Protein AF-L8FUQ2-F1 (afdb_monomer)

Solvent-accessible surface area (backbone atoms only — not comparable to full-atom values): 5896 Å² total; per-residue (Å²): 133,84,79,57,63,83,83,75,46,56,63,82,71,46,51,73,67,59,53,62,66,70,62,84,48,81,50,69,82,43,35,45,67,48,66,40,89,89,78,64,50,59,45,78,51,98,47,65,44,97,49,54,38,82,91,76,31,40,58,80,46,70,90,55,36,49,82,82,37,73,85,55,71,82,85,44,69,87,48,49,87,76,40,89,71,50,80,94,119

Foldseek 3Di:
DDDDPVVVDQQVRDDPVRNVVPDPLQQQLQFDWDQDPPPRDIDGDPDGDPQADPVSSDGVCPPCCCVVPVPRDDDGSPCLVVDPPRDPD

Structure (mmCIF, N/CA/C/O backbone):
data_AF-L8FUQ2-F1
#
_entry.id   AF-L8FUQ2-F1
#
loop_
_atom_site.group_PDB
_atom_site.id
_atom_site.type_symbol
_atom_site.label_atom_id
_atom_site.label_alt_id
_atom_site.label_comp_id
_atom_site.label_asym_id
_atom_site.label_entity_id
_atom_site.label_seq_id
_atom_site.pdbx_PDB_ins_code
_atom_site.Cartn_x
_atom_site.Cartn_y
_atom_site.Cartn_z
_atom_site.occupancy
_atom_site.B_iso_or_equiv
_atom_site.auth_seq_id
_atom_site.auth_comp_id
_atom_site.auth_asym_id
_atom_site.auth_atom_id
_atom_site.pdbx_PDB_model_num
ATOM 1 N N . MET A 1 1 ? -25.351 6.225 20.609 1.00 64.00 1 MET A N 1
ATOM 2 C CA . MET A 1 1 ? -24.417 5.470 19.749 1.00 64.00 1 MET A CA 1
ATOM 3 C C . MET A 1 1 ? -23.033 6.030 19.970 1.00 64.00 1 MET A C 1
ATOM 5 O O . MET A 1 1 ? -22.867 7.242 19.893 1.00 64.00 1 MET A O 1
ATOM 9 N N . GLU A 1 2 ? -22.082 5.173 20.310 1.00 83.00 2 GLU A N 1
ATOM 10 C CA . GLU A 1 2 ? -20.674 5.554 20.402 1.00 83.00 2 GLU A CA 1
ATOM 11 C C . GLU A 1 2 ? -20.127 5.762 18.984 1.00 83.00 2 GLU A C 1
ATOM 13 O O . GLU A 1 2 ? -20.503 5.034 18.062 1.00 83.00 2 GLU A O 1
ATOM 18 N N . ARG A 1 3 ? -19.308 6.798 18.777 1.00 90.50 3 ARG A N 1
ATOM 19 C CA . ARG A 1 3 ? -18.698 7.048 17.464 1.00 90.50 3 ARG A CA 1
ATOM 20 C C . ARG A 1 3 ? -17.642 5.974 17.191 1.00 90.50 3 ARG A C 1
ATOM 22 O O . ARG A 1 3 ? -16.916 5.616 18.119 1.00 90.50 3 ARG A O 1
ATOM 29 N N . PRO A 1 4 ? -17.520 5.483 15.949 1.00 92.31 4 PRO A N 1
ATOM 30 C CA . PRO A 1 4 ? -16.505 4.493 15.627 1.00 92.31 4 PRO A CA 1
ATOM 31 C C . PRO A 1 4 ? -15.092 5.055 15.836 1.00 92.31 4 PRO A C 1
ATOM 33 O O . PRO A 1 4 ? -14.868 6.261 15.701 1.00 92.31 4 PRO A O 1
ATOM 36 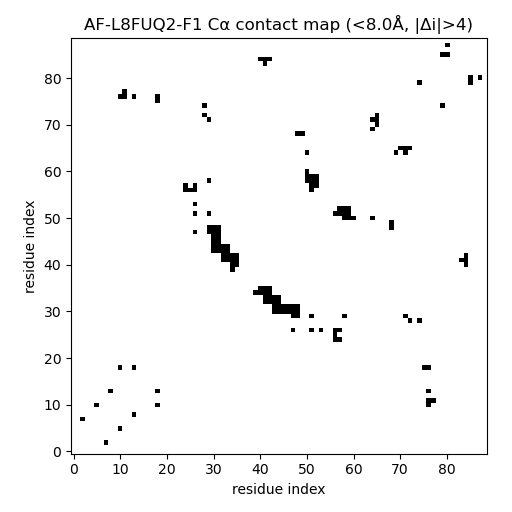N N . PHE A 1 5 ? -14.129 4.180 16.144 1.00 93.44 5 PHE A N 1
ATOM 37 C CA . PHE A 1 5 ? -12.775 4.593 16.536 1.00 93.44 5 PHE A CA 1
ATOM 38 C C . PHE A 1 5 ? -12.072 5.440 15.464 1.00 93.44 5 PHE A C 1
ATOM 40 O O . PHE A 1 5 ? -11.345 6.367 15.803 1.00 93.44 5 PHE A O 1
ATOM 47 N N . TRP A 1 6 ? -12.325 5.185 14.177 1.00 90.88 6 TRP A N 1
ATOM 48 C CA . TRP A 1 6 ? -11.721 5.937 13.071 1.00 90.88 6 TRP A CA 1
ATOM 49 C C . TRP A 1 6 ? -12.237 7.375 12.943 1.00 90.88 6 TRP A C 1
ATOM 51 O O . TRP A 1 6 ? -11.632 8.180 12.247 1.00 90.88 6 TRP A O 1
ATOM 61 N N . GLN A 1 7 ? -13.337 7.718 13.622 1.00 92.50 7 GLN A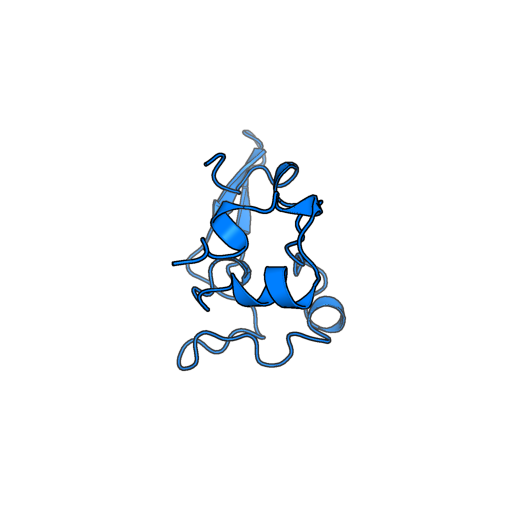 N 1
ATOM 62 C CA . GLN A 1 7 ? -13.845 9.092 13.714 1.00 92.50 7 GLN A CA 1
ATOM 63 C C . GLN A 1 7 ? -13.400 9.808 14.997 1.00 92.50 7 GLN A C 1
ATOM 65 O O . GLN A 1 7 ? -13.659 11.001 15.155 1.00 92.50 7 GLN A O 1
ATOM 70 N N . THR A 1 8 ? -12.794 9.094 15.949 1.00 93.50 8 THR A N 1
ATOM 71 C CA . THR A 1 8 ? -12.443 9.633 17.274 1.00 93.50 8 THR A CA 1
ATOM 72 C C . THR A 1 8 ? -10.948 9.603 17.567 1.00 93.50 8 THR A C 1
ATOM 74 O O . THR A 1 8 ? -10.478 10.426 18.351 1.00 93.50 8 THR A O 1
ATOM 77 N N . LYS A 1 9 ? -10.200 8.698 16.931 1.00 93.62 9 LYS A N 1
ATOM 78 C CA . LYS A 1 9 ? -8.746 8.576 17.028 1.00 93.62 9 LYS A CA 1
ATOM 79 C C . LYS A 1 9 ? -8.075 9.182 15.801 1.00 93.62 9 LYS A C 1
ATOM 81 O O . LYS A 1 9 ? -8.520 8.974 14.676 1.00 93.62 9 LYS A O 1
ATOM 86 N N . ARG A 1 10 ? -6.958 9.873 16.022 1.00 91.94 10 AR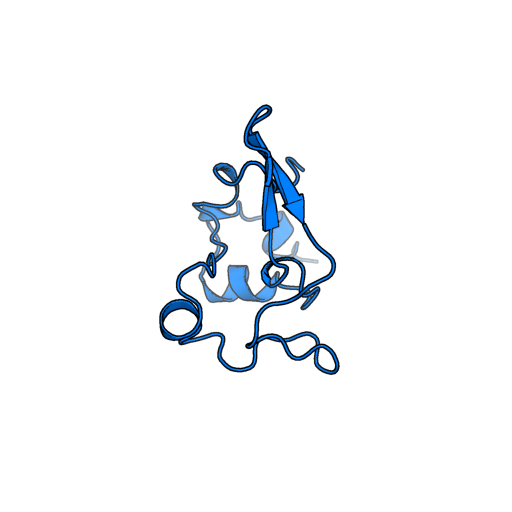G A N 1
ATOM 87 C CA . ARG A 1 10 ? -5.990 10.181 14.962 1.00 91.94 10 ARG A CA 1
ATOM 88 C C . ARG A 1 10 ? -5.282 8.900 14.521 1.00 91.94 10 ARG A C 1
ATOM 90 O O . ARG A 1 10 ? -5.250 7.928 15.279 1.00 91.94 10 ARG A O 1
ATOM 97 N N . LEU A 1 11 ? -4.697 8.899 13.326 1.00 91.06 11 LEU A N 1
ATOM 98 C CA . LEU A 1 11 ? -4.058 7.707 12.759 1.00 91.06 11 LEU A CA 1
ATOM 99 C C . LEU A 1 11 ? -2.932 7.184 13.665 1.00 91.06 11 LEU A C 1
ATOM 101 O O . LEU A 1 11 ? -2.814 5.980 13.877 1.00 91.06 11 LEU A O 1
ATOM 105 N N . GLU A 1 12 ? -2.165 8.081 14.286 1.00 91.06 12 GLU A N 1
ATOM 106 C CA . GLU A 1 12 ? -1.052 7.764 15.194 1.00 91.06 12 GLU A CA 1
ATOM 107 C C . GLU A 1 12 ? -1.518 7.139 16.516 1.00 91.06 12 GLU A C 1
ATOM 109 O O . GLU A 1 12 ? -0.738 6.510 17.231 1.00 91.06 12 GLU A O 1
ATOM 114 N N . GLN A 1 13 ? -2.795 7.323 16.861 1.00 94.06 13 GLN A N 1
ATOM 115 C CA . GLN A 1 13 ? -3.412 6.783 18.073 1.00 94.06 13 GLN A CA 1
ATOM 116 C C . GLN A 1 13 ? -4.008 5.386 17.850 1.00 94.06 13 GLN A C 1
ATOM 118 O O . GLN A 1 13 ? -4.488 4.764 18.801 1.00 94.06 13 GLN A O 1
ATOM 123 N N . MET A 1 14 ? -4.022 4.899 16.606 1.00 94.69 14 MET A N 1
ATOM 124 C CA . MET A 1 14 ? -4.564 3.589 16.268 1.00 94.69 14 MET A CA 1
ATOM 125 C C . MET A 1 14 ? -3.567 2.488 16.610 1.00 94.69 14 MET A C 1
ATOM 127 O O . MET A 1 14 ? -2.377 2.554 16.295 1.00 94.69 14 MET A O 1
ATOM 131 N N . THR A 1 15 ? -4.068 1.420 17.222 1.00 95.25 15 THR A N 1
ATOM 132 C CA . THR A 1 15 ? -3.300 0.180 17.336 1.00 95.25 15 THR A CA 1
ATOM 133 C C . THR A 1 15 ? -3.065 -0.423 15.952 1.00 95.25 15 THR A C 1
ATOM 135 O O . THR A 1 15 ? -3.778 -0.133 14.991 1.00 95.25 15 THR A O 1
ATOM 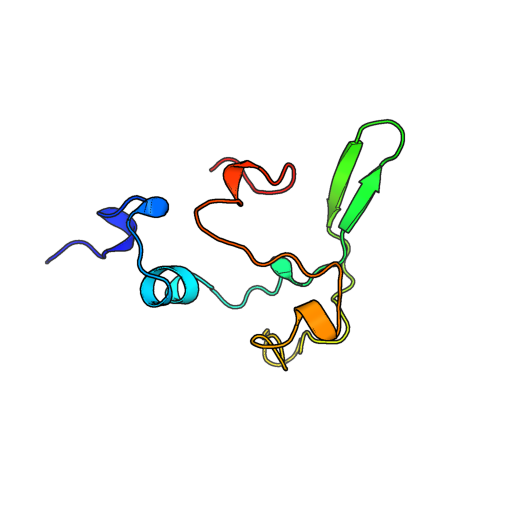138 N N . ARG A 1 16 ? -2.101 -1.345 15.839 1.00 91.94 16 ARG A N 1
ATOM 139 C CA . ARG A 1 16 ? -1.881 -2.083 14.586 1.00 91.94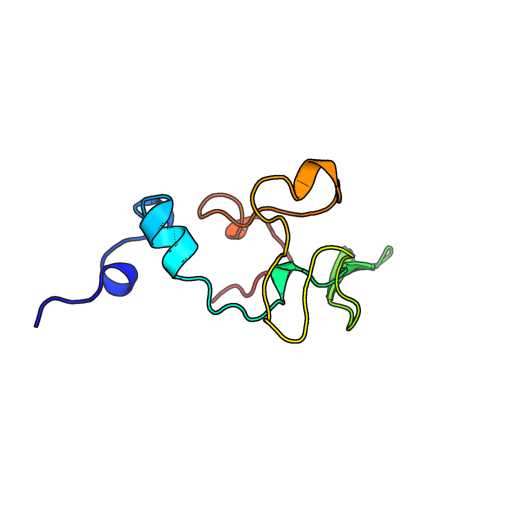 16 ARG A CA 1
ATOM 140 C C . ARG A 1 16 ? -3.155 -2.778 14.096 1.00 91.94 16 ARG A C 1
ATOM 142 O O . ARG A 1 16 ? -3.396 -2.802 12.900 1.00 91.94 16 ARG A O 1
ATOM 149 N N . GLN A 1 17 ? -3.943 -3.354 15.000 1.00 93.81 17 GLN A N 1
ATOM 150 C CA . GLN A 1 17 ? -5.168 -4.057 14.625 1.00 93.81 17 GLN A CA 1
ATOM 151 C C . GLN A 1 17 ? -6.226 -3.092 14.081 1.00 93.81 17 GLN A C 1
ATOM 153 O O . GLN A 1 17 ? -6.826 -3.375 13.051 1.00 93.81 17 GLN A O 1
ATOM 158 N N . GLU A 1 18 ? -6.404 -1.942 14.732 1.00 95.25 18 GLU A N 1
ATOM 159 C CA . GLU A 1 18 ? -7.310 -0.887 14.266 1.00 95.25 18 GLU A CA 1
ATOM 160 C C . GLU A 1 18 ? -6.877 -0.341 12.902 1.00 95.25 18 GLU A C 1
ATOM 162 O O . GLU A 1 18 ? -7.696 -0.268 11.993 1.00 95.25 18 GLU A O 1
ATOM 167 N N . TRP A 1 19 ? -5.587 -0.045 12.723 1.00 93.75 19 TRP A N 1
ATOM 168 C CA . TRP A 1 19 ? -5.040 0.426 11.449 1.00 93.75 19 TRP A CA 1
ATOM 169 C C . TRP A 1 19 ? -5.268 -0.568 10.307 1.00 93.75 19 TRP A C 1
ATOM 171 O O . TRP A 1 19 ? -5.795 -0.205 9.261 1.00 93.75 19 TRP A O 1
ATOM 181 N N . GLU A 1 20 ? -4.897 -1.835 10.502 1.00 91.88 20 GLU A N 1
ATOM 182 C CA . GLU A 1 20 ? -5.039 -2.853 9.453 1.00 91.88 20 GLU A CA 1
ATOM 183 C C . GLU A 1 20 ? -6.525 -3.147 9.157 1.00 91.88 20 GLU A C 1
ATOM 185 O O . GLU A 1 20 ? -6.848 -3.559 8.047 1.00 91.88 20 GLU A O 1
ATOM 190 N N . SER A 1 21 ? -7.440 -2.882 10.104 1.00 93.25 21 SER A N 1
ATOM 191 C CA . SER A 1 21 ? -8.890 -3.007 9.884 1.00 93.25 21 SER A CA 1
ATOM 192 C C . SER A 1 21 ? -9.498 -1.907 9.006 1.00 93.25 21 SER A C 1
ATOM 194 O O . SER A 1 21 ? -10.618 -2.079 8.539 1.00 93.25 21 SER A O 1
ATOM 196 N N . LEU A 1 22 ? -8.769 -0.813 8.746 1.00 91.75 22 LEU A N 1
ATOM 197 C CA . LEU A 1 22 ? -9.175 0.218 7.780 1.00 91.75 22 LEU A CA 1
ATOM 198 C C . LEU A 1 22 ? -8.899 -0.182 6.323 1.00 91.75 22 LEU A C 1
ATOM 200 O O . LEU A 1 22 ? -9.221 0.566 5.406 1.00 91.75 22 LEU A O 1
ATOM 204 N N . CYS A 1 23 ? -8.239 -1.317 6.088 1.00 89.56 23 CYS A N 1
ATOM 205 C CA . CYS A 1 23 ? -7.935 -1.776 4.741 1.00 89.56 23 CYS A CA 1
ATOM 206 C C . CYS A 1 23 ? -9.189 -2.351 4.064 1.00 89.56 23 CYS A C 1
ATOM 208 O O . CYS A 1 23 ? -9.639 -3.438 4.417 1.00 89.56 23 CYS A O 1
ATOM 210 N N . ASP A 1 24 ? -9.674 -1.682 3.017 1.00 88.88 24 ASP A N 1
ATOM 211 C CA . ASP A 1 24 ? -10.837 -2.121 2.225 1.00 88.88 24 ASP A CA 1
ATOM 212 C C . ASP A 1 24 ? -10.520 -3.224 1.195 1.00 88.88 24 ASP A C 1
ATOM 214 O O . ASP A 1 24 ? -11.354 -3.569 0.360 1.00 88.88 24 ASP A O 1
ATOM 218 N N . GLY A 1 25 ? -9.291 -3.755 1.180 1.00 88.50 25 GLY A N 1
ATOM 219 C CA . GLY A 1 25 ? -8.881 -4.758 0.191 1.00 88.50 25 GLY A CA 1
ATOM 220 C C . GLY A 1 25 ? -8.864 -4.230 -1.249 1.00 88.50 25 GLY A C 1
ATOM 221 O O . GLY A 1 25 ? -9.006 -4.992 -2.189 1.00 88.50 25 GLY A O 1
ATOM 222 N N . CYS A 1 26 ? -8.683 -2.926 -1.472 1.00 90.94 26 CYS A N 1
ATOM 223 C CA . CYS A 1 26 ? -8.770 -2.329 -2.813 1.00 90.94 26 CYS A CA 1
ATOM 224 C C . CYS A 1 26 ? -7.592 -2.660 -3.755 1.00 90.94 2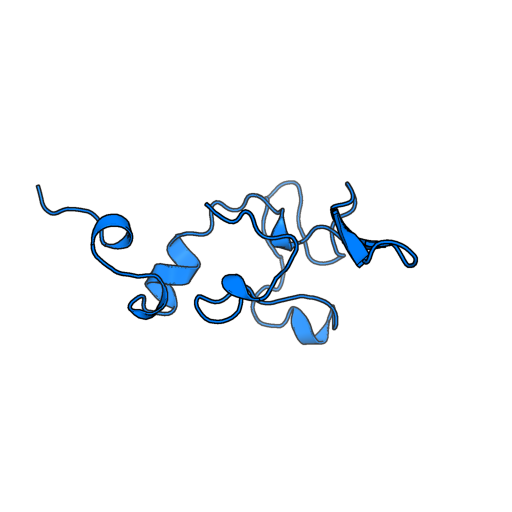6 CYS A C 1
ATOM 226 O O . CYS A 1 26 ? -7.632 -2.325 -4.936 1.00 90.94 26 CYS A O 1
ATOM 228 N N . GLY A 1 27 ? -6.502 -3.246 -3.247 1.00 90.25 27 GLY A N 1
ATOM 229 C CA . GLY A 1 27 ? -5.314 -3.601 -4.037 1.00 90.25 27 GLY A CA 1
ATOM 230 C C . GLY A 1 27 ? -4.437 -2.429 -4.501 1.00 90.25 27 GLY A C 1
ATOM 231 O O . GLY A 1 27 ? -3.357 -2.661 -5.042 1.00 90.25 27 GLY A O 1
ATOM 232 N N . LEU A 1 28 ? -4.821 -1.172 -4.242 1.00 89.88 28 LEU A N 1
ATOM 233 C CA . LEU A 1 28 ? -4.072 0.014 -4.690 1.00 89.88 28 LEU A CA 1
ATOM 234 C C . LEU A 1 28 ? -2.637 0.064 -4.144 1.00 89.88 28 LEU A C 1
ATOM 236 O O . LEU A 1 28 ? -1.719 0.526 -4.824 1.00 89.88 28 LEU A O 1
ATOM 240 N N . CYS A 1 29 ? -2.401 -0.437 -2.929 1.00 90.44 29 CYS A N 1
ATOM 241 C CA . CYS A 1 29 ? -1.052 -0.526 -2.363 1.00 90.44 29 CYS A CA 1
ATOM 242 C C . CYS A 1 29 ? -0.172 -1.579 -3.065 1.00 90.44 29 CYS A C 1
ATOM 244 O O . CYS A 1 29 ? 1.050 -1.499 -2.974 1.00 90.44 29 CYS A O 1
ATOM 246 N N . CYS A 1 30 ? -0.767 -2.528 -3.797 1.00 93.31 30 CYS A N 1
ATOM 247 C CA . CYS A 1 30 ? -0.068 -3.595 -4.515 1.00 93.31 30 CYS A CA 1
ATOM 248 C C . CYS A 1 30 ? 0.260 -3.250 -5.975 1.00 93.31 30 CYS A C 1
ATOM 250 O O . CYS A 1 30 ? 0.957 -4.031 -6.626 1.00 93.31 30 CYS A O 1
ATOM 252 N N . LEU A 1 31 ? -0.225 -2.117 -6.490 1.00 93.81 31 LEU A N 1
ATOM 253 C CA . LEU A 1 31 ? 0.094 -1.654 -7.838 1.00 93.81 31 LEU A CA 1
ATOM 254 C C . LEU A 1 31 ? 1.554 -1.205 -7.934 1.00 93.81 31 LEU A C 1
ATOM 256 O O . LEU A 1 31 ? 2.063 -0.495 -7.061 1.00 93.81 31 LEU A O 1
ATOM 260 N N . VAL A 1 32 ? 2.209 -1.598 -9.024 1.00 93.62 32 VAL A N 1
ATOM 261 C CA . VAL A 1 32 ? 3.524 -1.081 -9.399 1.00 93.62 32 VAL A CA 1
ATOM 262 C C . VAL A 1 32 ? 3.374 0.401 -9.719 1.00 93.62 32 VAL A C 1
ATOM 264 O O . VAL A 1 32 ? 2.411 0.801 -10.381 1.00 93.62 32 VAL A O 1
ATOM 267 N N . ARG A 1 33 ? 4.312 1.207 -9.227 1.00 92.38 33 ARG A N 1
ATOM 268 C CA . ARG A 1 33 ? 4.368 2.652 -9.452 1.00 92.38 33 ARG A CA 1
ATOM 269 C C . ARG A 1 33 ? 5.622 2.990 -10.241 1.00 92.38 33 ARG A C 1
ATOM 271 O O . ARG A 1 33 ? 6.661 2.378 -10.006 1.00 92.38 33 ARG A O 1
ATOM 278 N N . PHE A 1 34 ? 5.503 3.962 -11.134 1.00 93.19 34 PHE A N 1
ATOM 279 C CA . PHE A 1 34 ? 6.637 4.575 -11.813 1.00 93.19 34 PHE A CA 1
ATOM 280 C C . PHE A 1 34 ? 6.805 5.998 -11.303 1.00 93.19 34 PHE A C 1
ATOM 282 O O . PHE A 1 34 ? 5.810 6.692 -11.099 1.00 93.19 34 PHE A O 1
ATOM 289 N N . GLU A 1 35 ? 8.051 6.392 -11.074 1.00 93.00 35 GLU A N 1
ATOM 290 C CA . GLU A 1 35 ? 8.431 7.780 -10.841 1.00 93.00 35 GLU A CA 1
ATOM 291 C C . GLU A 1 35 ? 8.983 8.327 -12.155 1.00 93.00 35 GLU A C 1
ATOM 293 O O . GLU A 1 35 ? 9.846 7.701 -12.772 1.00 93.00 35 GLU A O 1
ATOM 298 N N . ASP A 1 36 ? 8.432 9.446 -12.603 1.00 93.69 36 ASP A N 1
ATOM 299 C CA . ASP A 1 36 ? 8.923 10.175 -13.762 1.00 93.69 36 ASP A CA 1
ATOM 300 C C . ASP A 1 36 ? 10.259 10.855 -13.425 1.00 93.69 36 ASP A C 1
ATOM 302 O O . ASP A 1 36 ? 10.388 11.499 -12.383 1.00 93.69 36 ASP A O 1
ATOM 306 N N . GLU A 1 37 ? 11.266 10.691 -14.284 1.00 94.56 37 GLU A N 1
ATOM 307 C CA . GLU A 1 37 ? 12.636 11.134 -13.991 1.00 94.56 37 GLU A CA 1
ATOM 308 C C . GLU A 1 37 ? 12.814 12.657 -14.046 1.00 94.56 37 GLU A C 1
ATOM 310 O O . GLU A 1 37 ? 13.663 13.199 -13.336 1.00 94.56 37 GLU A O 1
ATOM 315 N N . ASP A 1 38 ? 11.988 13.348 -14.834 1.00 95.81 38 ASP A N 1
ATOM 316 C CA . ASP A 1 38 ? 12.071 14.795 -15.024 1.00 95.81 38 ASP A CA 1
ATOM 317 C C . ASP A 1 38 ? 11.260 15.561 -13.967 1.00 95.81 38 ASP A C 1
ATOM 319 O O . ASP A 1 38 ? 11.709 16.575 -13.426 1.00 95.81 38 ASP A O 1
ATOM 323 N N . SER A 1 39 ? 10.049 15.087 -13.667 1.00 94.50 39 SER A N 1
ATOM 324 C CA . SER A 1 39 ? 9.099 15.752 -12.765 1.00 94.50 39 SER A CA 1
ATOM 325 C C . SER A 1 39 ? 9.097 15.198 -11.338 1.00 94.50 39 SER A C 1
ATOM 327 O O . SER A 1 39 ? 8.675 15.893 -10.408 1.00 94.50 39 SER A O 1
ATOM 329 N N . GLY A 1 40 ? 9.547 13.956 -11.136 1.00 91.31 40 GLY A N 1
ATOM 330 C CA . GLY A 1 40 ? 9.404 13.235 -9.869 1.00 91.31 40 GLY A CA 1
ATOM 331 C C . GLY A 1 40 ? 7.954 12.866 -9.529 1.00 91.31 40 GLY A C 1
ATOM 332 O O . GLY A 1 40 ? 7.649 12.574 -8.365 1.00 91.31 40 GLY A O 1
ATOM 333 N N . GLU A 1 41 ? 7.038 12.928 -10.503 1.00 91.56 41 GLU A N 1
ATOM 334 C CA . GLU A 1 41 ? 5.652 12.497 -10.334 1.00 91.56 41 GLU A CA 1
ATOM 335 C C . GLU A 1 41 ? 5.584 10.972 -10.220 1.00 91.56 41 GLU A C 1
ATOM 337 O O . GLU A 1 41 ? 6.159 10.243 -11.027 1.00 91.56 41 GLU A O 1
ATOM 342 N N . VAL A 1 42 ? 4.852 10.476 -9.218 1.00 91.94 42 VAL A N 1
ATOM 343 C CA . VAL A 1 42 ? 4.680 9.038 -8.997 1.00 91.94 42 VAL A CA 1
ATOM 344 C C . VAL A 1 42 ? 3.285 8.606 -9.429 1.00 91.94 42 VAL A C 1
ATOM 346 O O . VAL A 1 42 ? 2.291 8.956 -8.792 1.00 91.94 42 VAL A O 1
ATOM 349 N N . MET A 1 43 ? 3.217 7.774 -10.466 1.00 92.06 43 MET A N 1
ATOM 350 C CA . MET A 1 43 ? 1.965 7.314 -11.063 1.00 92.06 43 MET A CA 1
ATOM 351 C C . MET A 1 43 ? 1.740 5.814 -10.826 1.00 92.06 43 MET A C 1
ATOM 353 O O . MET A 1 43 ? 2.661 5.009 -11.009 1.00 92.06 43 MET A O 1
ATOM 357 N N . PRO A 1 44 ? 0.521 5.387 -10.443 1.00 92.56 44 PRO A N 1
ATOM 358 C CA . PRO A 1 44 ? 0.183 3.974 -10.369 1.00 92.56 44 PRO A CA 1
ATOM 359 C C . PRO A 1 44 ? -0.032 3.388 -11.768 1.00 92.56 44 PRO A C 1
ATOM 361 O O . PRO A 1 44 ? -0.652 3.993 -12.641 1.00 92.56 44 PRO A O 1
ATOM 364 N N . THR A 1 45 ? 0.423 2.157 -11.964 1.00 93.38 45 THR A N 1
ATOM 365 C CA . THR A 1 45 ? 0.110 1.365 -13.159 1.00 93.38 45 THR A CA 1
ATOM 366 C C . THR A 1 45 ? -1.146 0.522 -12.948 1.00 93.38 45 THR A C 1
ATOM 368 O O . THR A 1 45 ? -1.688 0.435 -11.848 1.00 93.38 45 THR A O 1
ATOM 371 N N . ARG A 1 46 ? -1.579 -0.186 -13.997 1.00 92.56 46 ARG A N 1
ATOM 372 C CA . ARG A 1 46 ? -2.592 -1.253 -13.899 1.00 92.56 46 ARG A CA 1
ATOM 373 C C . ARG A 1 46 ? -1.981 -2.642 -13.662 1.00 92.56 46 ARG A C 1
ATOM 375 O O . ARG A 1 46 ? -2.662 -3.643 -13.862 1.00 92.56 46 ARG A O 1
ATOM 382 N N . VAL A 1 47 ? -0.707 -2.707 -13.271 1.00 94.38 47 VAL A N 1
ATOM 383 C CA . VAL A 1 47 ? 0.026 -3.950 -13.008 1.00 94.38 47 VAL A CA 1
ATOM 384 C C . VAL A 1 47 ? 0.206 -4.097 -11.503 1.00 94.38 47 VAL A C 1
ATOM 386 O O . VAL A 1 47 ? 0.748 -3.211 -10.845 1.00 94.38 47 VAL A O 1
ATOM 389 N N . HIS A 1 48 ? -0.247 -5.215 -10.944 1.00 95.12 48 HIS A N 1
ATOM 390 C CA . HIS A 1 48 ? -0.041 -5.538 -9.535 1.00 95.12 48 HIS A CA 1
ATOM 391 C C . HIS A 1 48 ? 1.227 -6.373 -9.330 1.00 95.12 48 HIS A C 1
ATOM 393 O O . HIS A 1 48 ? 1.744 -7.004 -10.253 1.00 95.12 48 HIS A O 1
ATOM 399 N N . CYS A 1 49 ? 1.733 -6.403 -8.098 1.00 94.94 49 CYS A N 1
ATOM 400 C CA . CYS A 1 49 ? 2.867 -7.251 -7.752 1.00 94.94 49 CYS A CA 1
ATOM 401 C C . CYS A 1 49 ? 2.502 -8.747 -7.788 1.00 94.94 49 CYS A C 1
ATOM 403 O O . CYS A 1 49 ? 1.334 -9.135 -7.708 1.00 94.94 49 CYS A O 1
ATOM 405 N N . LYS A 1 50 ? 3.530 -9.604 -7.820 1.00 94.75 50 LYS A N 1
ATOM 406 C CA . LYS A 1 50 ? 3.389 -11.072 -7.864 1.00 94.75 50 LYS A CA 1
ATOM 407 C C . LYS A 1 50 ? 2.653 -11.704 -6.669 1.00 94.75 50 LYS A C 1
ATOM 409 O O . LYS A 1 50 ? 2.330 -12.881 -6.728 1.00 94.75 50 LYS A O 1
ATOM 414 N N . LEU A 1 51 ? 2.454 -10.965 -5.573 1.00 95.81 51 LEU A N 1
ATOM 415 C CA . LEU A 1 51 ? 1.788 -11.456 -4.359 1.00 95.81 51 LEU A CA 1
ATOM 416 C C . LEU A 1 51 ? 0.332 -10.998 -4.231 1.00 95.81 51 LEU A C 1
ATOM 418 O O . LEU A 1 51 ? -0.304 -11.308 -3.229 1.00 95.81 51 LEU A O 1
ATOM 422 N N . PHE A 1 52 ? -0.187 -10.214 -5.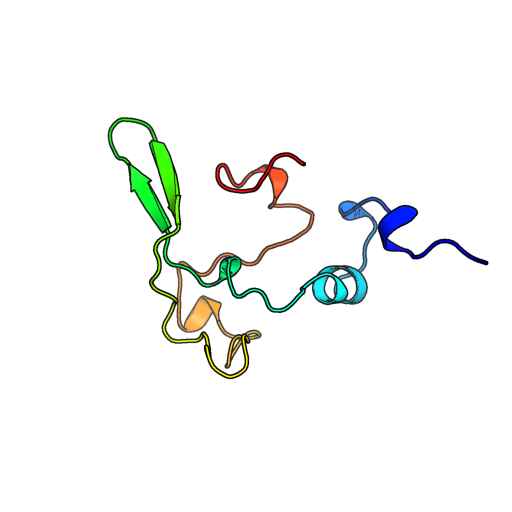173 1.00 95.81 52 PHE A N 1
ATOM 423 C CA . PHE A 1 52 ? -1.586 -9.804 -5.150 1.00 95.81 52 PHE A CA 1
ATOM 424 C C . PHE A 1 52 ? -2.442 -10.827 -5.895 1.00 95.81 52 PHE A C 1
ATOM 426 O O . PHE A 1 52 ? -2.142 -11.168 -7.038 1.00 95.81 52 PHE A O 1
ATOM 433 N N . ASP A 1 53 ? -3.490 -11.305 -5.233 1.00 94.94 53 ASP A N 1
ATOM 434 C CA . ASP A 1 53 ? -4.541 -12.129 -5.818 1.00 94.94 53 ASP A CA 1
ATOM 435 C C . ASP A 1 53 ? -5.694 -11.203 -6.251 1.00 94.94 53 ASP A C 1
ATOM 437 O O . ASP A 1 53 ? -6.346 -10.614 -5.380 1.00 94.94 53 ASP A O 1
ATOM 441 N N . PRO A 1 54 ? -5.935 -11.031 -7.565 1.00 92.12 54 PRO A N 1
ATOM 442 C CA . PRO A 1 54 ? -6.974 -10.141 -8.073 1.00 92.12 54 PRO A CA 1
ATOM 443 C C . PRO A 1 54 ? -8.396 -10.685 -7.894 1.00 92.12 54 PRO A C 1
ATOM 445 O O . PRO A 1 54 ? -9.328 -9.887 -7.872 1.00 92.12 54 PRO A O 1
ATOM 448 N N . ASP A 1 55 ? -8.578 -11.997 -7.728 1.00 93.12 55 ASP A N 1
ATOM 449 C CA . ASP A 1 55 ? -9.900 -12.595 -7.501 1.00 93.12 55 ASP A CA 1
ATOM 450 C C . ASP A 1 55 ? -10.332 -12.415 -6.042 1.00 93.12 55 ASP A C 1
ATOM 452 O O . ASP A 1 55 ? -11.507 -12.208 -5.737 1.00 93.12 55 ASP A O 1
ATOM 456 N N . ARG A 1 56 ? -9.364 -12.482 -5.120 1.00 92.62 56 ARG A N 1
ATOM 457 C CA . ARG A 1 56 ? -9.590 -12.275 -3.681 1.00 92.62 56 ARG A CA 1
ATOM 458 C C . ARG A 1 56 ? -9.382 -10.835 -3.233 1.00 92.62 56 ARG A C 1
ATOM 460 O O . ARG A 1 56 ? -9.658 -10.536 -2.075 1.00 92.62 56 ARG A O 1
ATOM 467 N N . CYS A 1 57 ? -8.829 -9.988 -4.095 1.00 92.62 57 CYS A N 1
ATOM 468 C CA . CYS A 1 57 ? -8.385 -8.631 -3.790 1.00 92.62 57 CYS A CA 1
ATOM 469 C C . CYS A 1 57 ? -7.500 -8.544 -2.527 1.00 92.62 57 CYS A C 1
ATOM 471 O O . CYS A 1 57 ? -7.615 -7.631 -1.709 1.00 92.62 57 CYS A O 1
ATOM 473 N N . THR A 1 58 ? -6.604 -9.515 -2.337 1.00 92.31 58 THR A N 1
ATOM 474 C CA . THR A 1 58 ? -5.754 -9.601 -1.137 1.00 92.31 58 THR A CA 1
ATOM 475 C C . THR A 1 58 ? -4.322 -9.987 -1.472 1.00 92.31 58 THR A C 1
ATOM 477 O O . THR A 1 58 ? -4.026 -10.564 -2.515 1.00 92.31 58 THR A O 1
ATOM 480 N 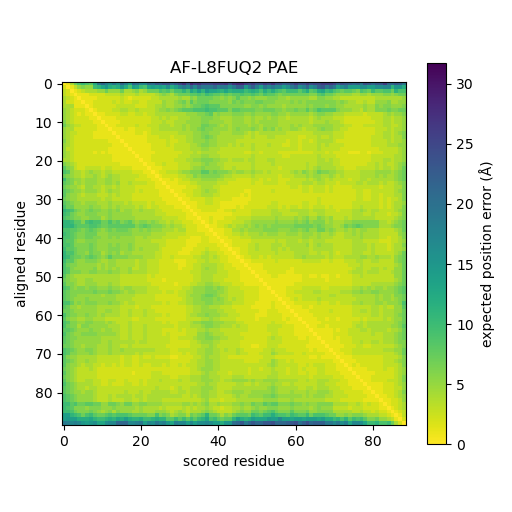N . CYS A 1 59 ? -3.398 -9.652 -0.571 1.00 93.62 59 CYS A N 1
ATOM 481 C CA . CYS A 1 59 ? -2.027 -10.132 -0.665 1.00 93.62 59 CYS A CA 1
ATOM 482 C C . CYS A 1 59 ? -1.940 -11.561 -0.113 1.00 93.62 59 CYS A C 1
ATOM 484 O O . CYS A 1 59 ? -2.312 -11.802 1.035 1.00 93.62 59 CYS A O 1
ATOM 486 N N . THR A 1 60 ? -1.404 -12.486 -0.906 1.00 94.81 60 THR A N 1
ATOM 487 C CA . THR A 1 60 ? -1.286 -13.910 -0.562 1.00 94.81 60 THR A CA 1
ATOM 488 C C . THR A 1 60 ? -0.268 -14.186 0.545 1.00 94.81 60 THR A C 1
ATOM 490 O O . THR A 1 60 ? -0.398 -15.173 1.262 1.00 94.81 60 THR A O 1
ATOM 493 N N . ASP A 1 61 ? 0.714 -13.297 0.730 1.00 94.88 61 ASP A N 1
ATOM 494 C CA . ASP A 1 61 ? 1.727 -13.385 1.789 1.00 94.88 61 ASP A CA 1
ATOM 495 C C . ASP A 1 61 ? 2.010 -12.006 2.398 1.00 94.88 61 ASP A C 1
ATOM 497 O O . ASP A 1 61 ? 3.112 -11.456 2.330 1.00 94.88 61 ASP A O 1
ATOM 501 N N . TYR A 1 62 ? 0.976 -11.400 2.987 1.00 91.62 62 TYR A N 1
ATOM 502 C CA . TYR A 1 62 ? 1.094 -10.063 3.567 1.00 91.62 62 TYR A CA 1
ATOM 503 C C . TYR A 1 62 ? 2.173 -10.000 4.660 1.00 91.62 62 TYR A C 1
ATOM 505 O O . TYR A 1 62 ? 2.881 -8.999 4.763 1.00 91.62 62 TYR A O 1
ATOM 513 N N . ALA A 1 63 ? 2.343 -11.052 5.465 1.00 91.94 63 ALA A N 1
ATOM 514 C CA . ALA A 1 63 ? 3.307 -11.063 6.564 1.00 91.94 63 ALA A CA 1
ATOM 515 C C . ALA A 1 63 ? 4.766 -11.017 6.078 1.00 91.94 63 ALA A C 1
ATOM 517 O O . ALA A 1 63 ? 5.552 -10.254 6.642 1.00 91.94 63 ALA A O 1
ATOM 518 N N . ASN A 1 64 ? 5.113 -11.753 5.013 1.00 94.50 64 ASN A N 1
ATOM 519 C CA . ASN A 1 64 ? 6.491 -11.840 4.510 1.00 94.50 64 ASN A CA 1
ATOM 520 C C . ASN A 1 64 ? 6.720 -11.074 3.197 1.00 94.50 64 ASN A C 1
ATOM 522 O O . ASN A 1 64 ? 7.791 -11.173 2.595 1.00 94.50 64 ASN A O 1
ATOM 526 N N . ARG A 1 65 ? 5.755 -10.251 2.768 1.00 94.81 65 ARG A N 1
ATOM 527 C CA . ARG A 1 65 ? 5.771 -9.528 1.484 1.00 94.81 65 ARG A CA 1
ATOM 528 C C . ARG A 1 65 ? 7.078 -8.817 1.144 1.00 94.81 65 ARG A C 1
ATOM 530 O O . ARG A 1 65 ? 7.490 -8.852 -0.007 1.00 94.81 65 ARG A O 1
ATOM 537 N N . LYS A 1 66 ? 7.756 -8.215 2.127 1.00 93.94 66 LYS A N 1
ATOM 538 C CA . LYS A 1 66 ? 9.000 -7.459 1.904 1.00 93.94 66 LYS A CA 1
ATOM 539 C C . LYS A 1 66 ? 10.195 -8.360 1.570 1.00 93.94 66 LYS A C 1
ATOM 541 O O . LYS A 1 66 ? 11.098 -7.929 0.869 1.00 93.94 66 LYS A O 1
ATOM 546 N N . ALA A 1 67 ? 10.192 -9.611 2.034 1.00 95.25 67 ALA A N 1
ATOM 547 C CA . ALA A 1 67 ? 11.221 -10.585 1.671 1.00 95.25 67 ALA A CA 1
ATOM 548 C C . ALA A 1 67 ? 11.072 -11.048 0.212 1.00 95.25 67 ALA A C 1
ATOM 550 O O . ALA A 1 67 ? 12.058 -11.317 -0.463 1.00 95.25 67 ALA A O 1
ATOM 551 N N . GLN A 1 68 ? 9.833 -11.121 -0.277 1.00 94.56 68 GLN A N 1
ATOM 552 C CA . GLN A 1 68 ? 9.510 -11.589 -1.625 1.00 94.56 68 GLN A CA 1
ATOM 553 C C . GLN A 1 68 ? 9.499 -10.465 -2.668 1.00 94.56 68 GLN A C 1
ATOM 555 O O . GLN A 1 68 ? 9.826 -10.699 -3.832 1.00 94.56 68 GLN A O 1
ATOM 560 N N . VAL A 1 69 ? 9.074 -9.268 -2.264 1.00 95.19 69 VAL A N 1
ATOM 561 C CA . VAL A 1 69 ? 8.956 -8.051 -3.072 1.00 95.19 69 VAL A CA 1
ATOM 562 C C . VAL A 1 69 ? 9.630 -6.922 -2.280 1.00 95.19 69 VAL A C 1
ATOM 564 O O . VAL A 1 69 ? 8.966 -6.283 -1.460 1.00 95.19 69 VAL A O 1
ATOM 567 N N . PRO A 1 70 ? 10.942 -6.690 -2.476 1.00 93.44 70 PRO A N 1
ATOM 568 C CA . PRO A 1 70 ? 11.708 -5.700 -1.710 1.00 93.44 70 PRO A CA 1
ATOM 569 C C . PRO A 1 70 ? 11.121 -4.285 -1.756 1.00 93.44 70 PRO A C 1
ATOM 571 O O . PRO A 1 70 ? 11.119 -3.590 -0.739 1.00 93.44 70 PRO A O 1
ATOM 574 N N . ASP A 1 71 ? 10.532 -3.915 -2.897 1.00 91.00 71 ASP A N 1
ATOM 575 C CA . ASP A 1 71 ? 9.909 -2.607 -3.133 1.00 91.00 71 ASP A CA 1
ATOM 576 C C . ASP A 1 71 ? 8.494 -2.489 -2.544 1.00 91.00 71 ASP A C 1
ATOM 578 O O . ASP A 1 71 ? 7.836 -1.456 -2.665 1.00 91.00 71 ASP A O 1
ATOM 582 N N . CYS A 1 72 ? 7.978 -3.539 -1.896 1.00 93.81 72 CYS A N 1
ATOM 583 C CA . CYS A 1 72 ? 6.666 -3.485 -1.267 1.00 93.81 72 CYS A CA 1
ATOM 584 C C . CYS A 1 72 ? 6.686 -2.547 -0.053 1.00 93.81 72 CYS A C 1
ATOM 586 O O . CYS A 1 72 ? 7.288 -2.834 0.988 1.00 93.81 72 CYS A O 1
ATOM 588 N N . ILE A 1 73 ? 5.953 -1.441 -0.164 1.00 90.69 73 ILE A N 1
ATOM 589 C CA . ILE A 1 73 ? 5.810 -0.455 0.904 1.00 90.69 73 ILE A CA 1
ATOM 590 C C . ILE A 1 73 ? 4.696 -0.895 1.856 1.00 90.69 73 ILE A C 1
ATOM 592 O O . ILE A 1 73 ? 3.536 -1.062 1.477 1.00 90.69 73 ILE A O 1
ATOM 596 N N . LYS A 1 74 ? 5.033 -1.064 3.138 1.00 90.19 74 LYS A N 1
ATOM 597 C CA . LYS A 1 74 ? 4.033 -1.223 4.196 1.00 90.19 74 LYS A CA 1
ATOM 598 C C . LYS A 1 74 ? 3.469 0.147 4.566 1.00 90.19 74 LYS A C 1
ATOM 600 O O . LYS A 1 74 ? 4.199 0.961 5.120 1.00 90.19 74 LYS A O 1
ATOM 605 N N . LEU A 1 75 ? 2.182 0.366 4.305 1.00 91.81 75 LEU A N 1
ATOM 606 C CA . LEU A 1 75 ? 1.475 1.556 4.774 1.00 91.81 75 LEU A CA 1
ATOM 607 C C . LEU A 1 75 ? 1.290 1.492 6.291 1.00 91.81 75 LEU A C 1
ATOM 609 O O . LEU A 1 75 ? 0.854 0.480 6.844 1.00 91.81 75 LEU A O 1
ATOM 613 N N . THR A 1 76 ? 1.655 2.575 6.958 1.00 92.31 76 THR A N 1
ATOM 614 C CA . THR A 1 76 ? 1.551 2.768 8.401 1.00 92.31 76 THR A CA 1
ATOM 615 C C . THR A 1 76 ? 1.072 4.188 8.674 1.00 92.31 76 THR A C 1
ATOM 617 O O . THR A 1 76 ? 1.332 5.064 7.848 1.00 92.31 76 THR A O 1
ATOM 620 N N . PRO A 1 77 ? 0.484 4.459 9.850 1.00 91.56 77 PRO A N 1
ATOM 621 C CA . PRO A 1 77 ? 0.134 5.824 10.240 1.00 91.56 77 PRO A CA 1
ATOM 622 C C . PRO A 1 77 ? 1.293 6.824 10.103 1.00 91.56 77 PRO A C 1
ATOM 624 O O . PRO A 1 77 ? 1.079 7.990 9.822 1.00 91.56 77 PRO A O 1
ATOM 627 N N . TRP A 1 78 ? 2.531 6.350 10.257 1.00 90.88 78 TRP A N 1
ATOM 628 C CA . TRP A 1 78 ? 3.731 7.180 10.354 1.00 90.88 78 TRP A CA 1
ATOM 629 C C . TRP A 1 78 ? 4.413 7.489 9.020 1.00 90.88 78 TRP A C 1
ATOM 631 O O . TRP A 1 78 ? 5.295 8.339 8.980 1.00 90.88 78 TRP A O 1
ATOM 641 N N . ASN A 1 79 ? 4.087 6.762 7.946 1.00 91.25 79 ASN A N 1
ATOM 642 C CA . ASN A 1 79 ? 4.734 6.959 6.644 1.00 91.25 79 ASN A CA 1
ATOM 643 C C . ASN A 1 79 ? 3.781 7.417 5.550 1.00 91.25 79 ASN A C 1
ATOM 645 O O . ASN A 1 79 ? 4.248 7.870 4.518 1.00 91.25 79 ASN A O 1
ATOM 649 N N . ILE A 1 80 ? 2.469 7.314 5.739 1.00 90.19 80 ILE A N 1
ATOM 650 C CA . ILE A 1 80 ? 1.513 7.682 4.691 1.00 90.19 80 ILE A CA 1
ATOM 651 C C . ILE A 1 80 ? 1.626 9.157 4.292 1.00 90.19 80 ILE A C 1
ATOM 653 O O . ILE A 1 80 ? 1.520 9.460 3.111 1.00 90.19 80 ILE A O 1
ATOM 657 N N . GLU A 1 81 ? 1.947 10.044 5.238 1.00 88.31 81 GLU A N 1
ATOM 658 C CA . GLU A 1 81 ? 2.144 11.475 4.975 1.00 88.31 81 GLU A CA 1
ATOM 659 C C . GLU A 1 81 ? 3.434 11.768 4.193 1.00 88.31 81 GLU A C 1
ATOM 661 O O . GLU A 1 81 ? 3.565 12.824 3.582 1.00 88.31 81 GLU A O 1
ATOM 666 N N . THR A 1 82 ? 4.398 10.840 4.187 1.00 88.69 82 THR A N 1
ATOM 667 C CA . THR A 1 82 ? 5.668 11.008 3.463 1.00 88.69 82 THR A CA 1
ATOM 668 C C . THR A 1 82 ? 5.615 10.453 2.040 1.00 88.69 82 THR A C 1
ATOM 670 O O . THR A 1 82 ? 6.523 10.693 1.241 1.00 88.69 82 THR A O 1
ATOM 673 N N . LEU A 1 83 ? 4.555 9.717 1.694 1.00 89.19 83 LEU A N 1
ATOM 674 C CA . LEU A 1 83 ? 4.364 9.132 0.373 1.00 89.19 83 LEU A CA 1
ATOM 675 C C . LEU A 1 83 ? 3.711 10.156 -0.560 1.00 89.19 83 LEU A C 1
ATOM 677 O O . LEU A 1 83 ? 2.508 10.379 -0.498 1.00 89.19 83 LEU A O 1
ATOM 681 N N . LYS A 1 84 ? 4.495 10.717 -1.488 1.00 85.31 84 LYS A N 1
ATOM 682 C CA . LYS A 1 84 ? 4.045 11.747 -2.451 1.00 85.31 84 LYS A CA 1
ATOM 683 C C . LYS A 1 84 ? 2.798 11.374 -3.272 1.00 85.31 84 LYS A C 1
ATOM 685 O O . LYS A 1 84 ? 2.098 12.257 -3.746 1.00 85.31 84 LYS A O 1
ATOM 690 N N . TRP A 1 85 ? 2.549 10.081 -3.473 1.00 86.69 85 TRP A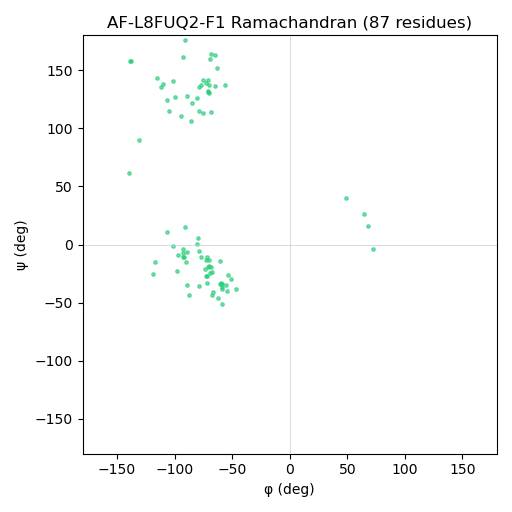 N 1
ATOM 691 C CA . TRP A 1 85 ? 1.429 9.555 -4.265 1.00 86.69 85 TRP A CA 1
ATOM 692 C C . TRP A 1 85 ? 0.174 9.247 -3.439 1.00 86.69 85 TRP A C 1
ATOM 694 O O . TRP A 1 85 ? -0.829 8.804 -4.000 1.00 86.69 85 TRP A O 1
ATOM 704 N N . MET A 1 86 ? 0.221 9.405 -2.114 1.00 85.94 86 MET A N 1
ATOM 705 C CA . MET A 1 86 ? -0.964 9.247 -1.276 1.00 85.94 86 MET A CA 1
ATOM 706 C C . MET A 1 86 ? -1.855 10.493 -1.396 1.00 85.94 86 MET A C 1
ATOM 708 O O . MET A 1 86 ? -1.336 11.610 -1.372 1.00 85.94 86 MET A O 1
ATOM 712 N N . PRO A 1 87 ? -3.188 10.336 -1.506 1.00 76.19 87 PRO A N 1
ATOM 713 C CA . PRO A 1 87 ? -4.108 11.466 -1.448 1.00 76.19 87 PRO A CA 1
ATOM 714 C C . PRO A 1 87 ? -3.924 12.248 -0.144 1.00 76.19 87 PRO A C 1
ATOM 716 O O . PRO A 1 87 ? -3.797 11.649 0.924 1.00 76.19 87 PRO A O 1
ATOM 719 N N . LEU A 1 88 ? -3.922 13.580 -0.231 1.00 67.94 88 LEU A N 1
ATOM 720 C CA . LEU A 1 88 ? -3.716 14.454 0.930 1.00 67.94 88 LEU A CA 1
ATOM 721 C C . LEU A 1 88 ? -4.957 14.588 1.826 1.00 67.94 88 LEU A C 1
ATOM 723 O O . LEU A 1 88 ? -4.860 15.165 2.908 1.00 67.94 88 LEU A O 1
ATOM 727 N N . SER A 1 89 ? -6.124 14.117 1.387 1.00 55.78 89 SER A N 1
ATOM 728 C CA . SER A 1 89 ? -7.361 13.895 2.160 1.00 55.78 89 SER A CA 1
ATOM 729 C C . SER A 1 89 ? -8.461 13.397 1.233 1.00 55.78 89 SER A C 1
ATOM 731 O O . SER A 1 89 ? -8.397 13.720 0.024 1.00 55.78 89 SER A O 1
#

Mean predicted aligned error: 4.14 Å

Secondary structure (DSSP, 8-state):
-PPPGGGTS-GGG--HHHHHHT-----GGGEEEEE-TTT--EEEEEEE-TTEETTTTEETTTTTHHHH-TT-----TTTGGG-TTS---

pLDDT: mean 91.12, std 6.15, range [55.78, 95.81]

InterPro domains:
  IPR005358 Putative zinc- or iron-chelating domain containing protein [PF03692] (23-87)
  IPR008228 Uncharacterised conserved protein UCP006173 [PTHR37421] (2-87)

Sequence (89 aa):
MERPFWQTKRLEQMTRQEWESLCDGCGLCCLVRFEDEDSGEVMPTRVHCKLFDPDRCTCTDYANRKAQVPDCIKLTPWNIETLKWMPLS

Organism: Pseudogymnoascus destructans (strain ATCC MYA-4855 / 20631-21) (NCBI:txid658429)

Radius of gyration: 14.81 Å; Cα contacts (8 Å, |Δi|>4): 79; chains: 1; bounding box: 37×30×35 Å

Nearest PDB structures (foldseek):
  8bh3-assembly1_L  TM=1.888E-01  e=5.603E+00  Homo sapiens